Protein AF-0000000086699692 (afdb_homodimer)

Secondary structure (DSSP, 8-state):
--HHHHHHHHHHHHHTT--HHHHHHHHHHH-TTTSPPHHHHHHHHHHHHTT-GGGS--/--HHHHHHHHHHHHHTT--HHHHHHHHHHH-TTTSPPHHHHHHHHHHHHTT-GGGS--

Structure (mmCIF, N/CA/C/O backbone):
data_AF-0000000086699692-model_v1
#
loop_
_entity.id
_entity.type
_entity.pdbx_description
1 polymer 'Mos1 transposase HTH domain-containing protein'
#
loop_
_atom_site.group_PDB
_atom_site.id
_atom_site.type_symbol
_atom_site.label_atom_id
_atom_site.label_alt_id
_atom_site.label_comp_id
_atom_site.label_asym_id
_atom_site.label_entity_id
_atom_site.label_seq_id
_atom_site.pdbx_PDB_ins_code
_atom_site.Cartn_x
_atom_site.Cartn_y
_atom_site.Cartn_z
_atom_site.occupancy
_atom_site.B_iso_or_equiv
_atom_site.auth_seq_id
_atom_site.auth_comp_id
_atom_site.auth_asym_id
_atom_site.auth_atom_id
_atom_site.pdbx_PDB_model_num
ATOM 1 N N . MET A 1 1 ? -11.984 -4.574 4.875 1 84.81 1 MET A N 1
ATOM 2 C CA . MET A 1 1 ? -10.531 -4.586 4.953 1 84.81 1 MET A CA 1
ATOM 3 C C . MET A 1 1 ? -10.047 -3.887 6.223 1 84.81 1 MET A C 1
ATOM 5 O O . MET A 1 1 ? -10.641 -2.893 6.648 1 84.81 1 MET A O 1
ATOM 9 N N . ASP A 1 2 ? -8.867 -4.398 6.742 1 86.31 2 ASP A N 1
ATOM 10 C CA . ASP A 1 2 ? -8.406 -3.916 8.039 1 86.31 2 ASP A CA 1
ATOM 11 C C . ASP A 1 2 ? -7.41 -2.77 7.875 1 86.31 2 ASP A C 1
ATOM 13 O O . ASP A 1 2 ? -6.801 -2.619 6.812 1 86.31 2 ASP A O 1
ATOM 17 N N . THR A 1 3 ? -7.242 -2.008 8.953 1 89 3 THR A N 1
ATOM 18 C CA . THR A 1 3 ? -6.469 -0.772 9.016 1 89 3 THR A CA 1
ATOM 19 C C . THR A 1 3 ? -5.02 -1.017 8.602 1 89 3 THR A C 1
ATOM 21 O O . THR A 1 3 ? -4.43 -0.203 7.887 1 89 3 THR A O 1
ATOM 24 N N . PRO A 1 4 ? -4.488 -2.223 8.82 1 90.44 4 PRO A N 1
ATOM 25 C CA . PRO A 1 4 ? -3.08 -2.406 8.453 1 90.44 4 PRO A CA 1
ATOM 26 C C . PRO A 1 4 ? -2.865 -2.494 6.945 1 90.44 4 PRO A C 1
ATOM 28 O O . PRO A 1 4 ? -1.825 -2.066 6.441 1 90.44 4 PRO A O 1
ATOM 31 N N . TYR A 1 5 ? -3.875 -2.916 6.242 1 92.31 5 TYR A N 1
ATOM 32 C CA . TYR A 1 5 ? -3.777 -2.957 4.785 1 92.31 5 TYR A CA 1
ATOM 33 C C . TYR A 1 5 ? -3.691 -1.55 4.207 1 92.31 5 TYR A C 1
ATOM 35 O O . TYR A 1 5 ? -2.855 -1.279 3.342 1 92.31 5 TYR A O 1
ATOM 43 N N . PHE A 1 6 ? -4.41 -0.77 4.785 1 95.75 6 PHE A N 1
ATOM 44 C CA . PHE A 1 6 ? -4.461 0.598 4.277 1 95.75 6 PHE A CA 1
ATOM 45 C C . PHE A 1 6 ? -3.178 1.347 4.609 1 95.75 6 PHE A C 1
ATOM 47 O O . PHE A 1 6 ? -2.703 2.16 3.814 1 95.75 6 PHE A O 1
ATOM 54 N N . ARG A 1 7 ? -2.709 1.11 5.777 1 95.25 7 ARG A N 1
ATOM 55 C CA . ARG A 1 7 ? -1.485 1.799 6.172 1 95.25 7 ARG A CA 1
ATOM 56 C C . ARG A 1 7 ? -0.31 1.37 5.301 1 95.25 7 ARG A C 1
ATOM 58 O O . ARG A 1 7 ? 0.508 2.201 4.898 1 95.25 7 ARG A O 1
ATOM 65 N N . SER A 1 8 ? -0.212 0.068 4.996 1 94.44 8 SER A N 1
ATOM 66 C CA . SER A 1 8 ? 0.832 -0.427 4.105 1 94.44 8 SER A CA 1
ATOM 67 C C . SER A 1 8 ? 0.691 0.166 2.707 1 94.44 8 SER A C 1
ATOM 69 O O . SER A 1 8 ? 1.683 0.569 2.096 1 94.44 8 SER A O 1
ATOM 71 N N . TYR A 1 9 ? -0.52 0.227 2.285 1 96.56 9 TYR A N 1
ATOM 72 C CA . TYR A 1 9 ? -0.812 0.823 0.987 1 96.56 9 TYR A CA 1
ATOM 73 C C . TYR A 1 9 ? -0.386 2.285 0.95 1 96.56 9 TYR A C 1
ATOM 75 O O . TYR A 1 9 ? 0.268 2.725 0 1 96.56 9 TYR A O 1
ATOM 83 N N . PHE A 1 10 ? -0.689 2.963 2.029 1 97.62 10 PHE A N 1
ATOM 84 C CA . PHE A 1 10 ? -0.321 4.367 2.152 1 97.62 10 PHE A CA 1
ATOM 85 C C . PHE A 1 10 ? 1.191 4.539 2.074 1 97.62 10 PHE A C 1
ATOM 87 O O . PHE A 1 10 ? 1.687 5.398 1.339 1 97.62 10 PHE A O 1
ATOM 94 N N . LEU A 1 11 ? 1.902 3.744 2.689 1 96.12 11 LEU A N 1
ATOM 95 C CA . LEU A 1 11 ? 3.355 3.861 2.746 1 96.12 11 LEU A CA 1
ATOM 96 C C . LEU A 1 11 ? 3.969 3.701 1.359 1 96.12 11 LEU A C 1
ATOM 98 O O . LEU A 1 11 ? 4.828 4.492 0.961 1 96.12 11 LEU A O 1
ATOM 102 N N . ILE A 1 12 ? 3.484 2.75 0.665 1 97.12 12 ILE A N 1
ATOM 103 C CA . ILE A 1 12 ? 4.016 2.5 -0.671 1 97.12 12 ILE A CA 1
ATOM 104 C C . ILE A 1 12 ? 3.605 3.635 -1.608 1 97.12 12 ILE A C 1
ATOM 106 O O . ILE A 1 12 ? 4.41 4.098 -2.42 1 97.12 12 ILE A O 1
ATOM 110 N N . GLN A 1 13 ? 2.389 4.156 -1.45 1 98.38 13 GLN A N 1
ATOM 111 C CA . GLN A 1 13 ? 1.926 5.25 -2.301 1 98.38 13 GLN A CA 1
ATOM 112 C C . GLN A 1 13 ? 2.762 6.508 -2.086 1 98.38 13 GLN A C 1
ATOM 114 O O . GLN A 1 13 ? 3.078 7.219 -3.041 1 98.38 13 GLN A O 1
ATOM 119 N N . ILE A 1 14 ? 3.121 6.789 -0.879 1 97.88 14 ILE A N 1
ATOM 120 C CA . ILE A 1 14 ? 3.949 7.953 -0.583 1 97.88 14 ILE A CA 1
ATOM 121 C C . ILE A 1 14 ? 5.324 7.785 -1.229 1 97.88 14 ILE A C 1
ATOM 123 O O . ILE A 1 14 ? 5.887 8.742 -1.763 1 97.88 14 ILE A O 1
ATOM 127 N N . LYS A 1 15 ? 5.816 6.582 -1.245 1 96.44 15 LYS A N 1
ATOM 128 C CA . LYS A 1 15 ? 7.113 6.324 -1.869 1 96.44 15 LYS A CA 1
ATOM 129 C C . LYS A 1 15 ? 7.016 6.398 -3.391 1 96.44 15 LYS A C 1
ATOM 131 O O . LYS A 1 15 ? 7.996 6.723 -4.062 1 96.44 15 LYS A O 1
ATOM 136 N N . LEU A 1 16 ? 5.805 6.113 -3.879 1 97.81 16 LEU A N 1
ATOM 137 C CA . LEU A 1 16 ? 5.523 6.25 -5.305 1 97.81 16 LEU A CA 1
ATOM 138 C C . LEU A 1 16 ? 5.199 7.699 -5.656 1 97.81 16 LEU A C 1
ATOM 140 O O . LEU A 1 16 ? 4.793 7.988 -6.785 1 97.81 16 LEU A O 1
ATOM 144 N N . ALA A 1 17 ? 5.246 8.633 -4.684 1 98.06 17 ALA A N 1
ATOM 145 C CA . ALA A 1 17 ? 5.164 10.078 -4.852 1 98.06 17 ALA A CA 1
ATOM 146 C C . ALA A 1 17 ? 3.723 10.531 -5.062 1 98.06 17 ALA A C 1
ATOM 148 O O . ALA A 1 17 ? 3.467 11.516 -5.758 1 98.06 17 ALA A O 1
ATOM 149 N N . LYS A 1 18 ? 2.82 9.758 -4.574 1 98.5 18 LYS A N 1
ATOM 150 C CA . LYS A 1 18 ? 1.427 10.188 -4.598 1 98.5 18 LYS A CA 1
ATOM 151 C C . LYS A 1 18 ? 1.129 11.141 -3.443 1 98.5 18 LYS A C 1
ATOM 153 O O . LYS A 1 18 ? 1.722 11.031 -2.369 1 98.5 18 LYS A O 1
ATOM 158 N N . THR A 1 19 ? 0.132 12.016 -3.779 1 98.75 19 THR A N 1
ATOM 159 C CA . THR A 1 19 ? -0.241 12.969 -2.74 1 98.75 19 THR A CA 1
ATOM 160 C C . THR A 1 19 ? -1.273 12.359 -1.795 1 98.75 19 THR A C 1
ATOM 162 O O . THR A 1 19 ? -1.979 11.422 -2.16 1 98.75 19 THR A O 1
ATOM 165 N N . VAL A 1 20 ? -1.415 12.961 -0.65 1 98.56 20 VAL A N 1
ATOM 166 C CA . VAL A 1 20 ? -2.387 12.547 0.357 1 98.56 20 VAL A CA 1
ATOM 167 C C . VAL A 1 20 ? -3.795 12.602 -0.228 1 98.56 20 VAL A C 1
ATOM 169 O O . VAL A 1 20 ? -4.605 11.695 -0.003 1 98.56 20 VAL A O 1
ATOM 172 N N . ASN A 1 21 ? -4.082 13.594 -1.012 1 98.81 21 ASN A N 1
ATOM 173 C CA . ASN A 1 21 ? -5.41 13.766 -1.583 1 98.81 21 ASN A CA 1
ATOM 174 C C . ASN A 1 21 ? -5.734 12.672 -2.6 1 98.81 21 ASN A C 1
ATOM 176 O O . ASN A 1 21 ? -6.863 12.188 -2.658 1 98.81 21 ASN A O 1
ATOM 180 N N . LYS A 1 22 ? -4.758 12.305 -3.344 1 98.62 22 LYS A N 1
ATOM 181 C CA . LYS A 1 22 ? -4.957 11.25 -4.332 1 98.62 22 LYS A CA 1
ATOM 182 C C . LYS A 1 22 ? -5.156 9.891 -3.658 1 98.62 22 LYS A C 1
ATOM 184 O O . LYS A 1 22 ? -6.004 9.102 -4.074 1 98.62 22 LYS A O 1
ATOM 189 N N . ILE A 1 23 ? -4.34 9.734 -2.605 1 98.75 23 ILE A N 1
ATOM 190 C CA . ILE A 1 23 ? -4.438 8.477 -1.866 1 98.75 23 ILE A CA 1
ATOM 191 C C . ILE A 1 23 ? -5.816 8.375 -1.213 1 98.75 23 ILE A C 1
ATOM 193 O O . ILE A 1 23 ? -6.492 7.348 -1.339 1 98.75 23 ILE A O 1
ATOM 197 N N . HIS A 1 24 ? -6.234 9.484 -0.625 1 98.75 24 HIS A N 1
ATOM 198 C CA . HIS A 1 24 ? -7.543 9.516 0.012 1 98.75 24 HIS A CA 1
ATOM 199 C C . HIS A 1 24 ? -8.656 9.305 -1.01 1 98.75 24 HIS A C 1
ATOM 201 O O . HIS A 1 24 ? -9.586 8.531 -0.774 1 98.75 24 HIS A O 1
ATOM 207 N N . GLY A 1 25 ? -8.641 9.953 -2.049 1 98.75 25 GLY A N 1
ATOM 208 C CA . GLY A 1 25 ? -9.664 9.844 -3.074 1 98.75 25 GLY A CA 1
ATOM 209 C C . GLY A 1 25 ? -9.836 8.438 -3.605 1 98.75 25 GLY A C 1
ATOM 210 O O . GLY A 1 25 ? -10.961 7.957 -3.771 1 98.75 25 GLY A O 1
ATOM 211 N N . ALA A 1 26 ? -8.71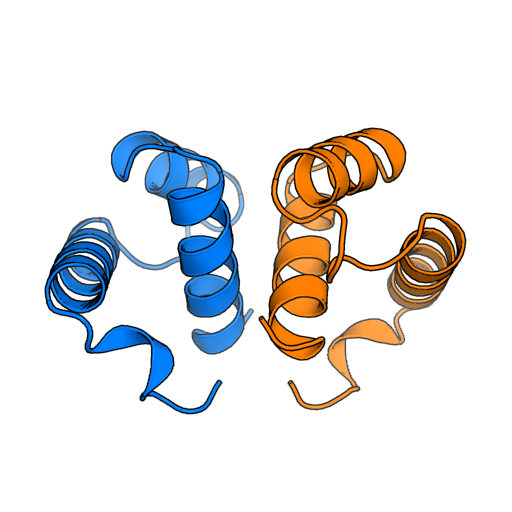9 7.793 -3.846 1 98.62 26 ALA A N 1
ATOM 212 C CA . ALA A 1 26 ? -8.75 6.43 -4.367 1 98.62 26 ALA A CA 1
ATOM 213 C C . ALA A 1 26 ? -9.375 5.473 -3.357 1 98.62 26 ALA A C 1
ATOM 215 O O . ALA A 1 26 ? -10.25 4.672 -3.711 1 98.62 26 ALA A O 1
ATOM 216 N N . LEU A 1 27 ? -8.961 5.594 -2.119 1 98.5 27 LEU A N 1
ATOM 217 C CA . LEU A 1 27 ? -9.461 4.695 -1.082 1 98.5 27 LEU A CA 1
ATOM 218 C C . LEU A 1 27 ? -10.93 4.977 -0.789 1 98.5 27 LEU A C 1
ATOM 220 O O . LEU A 1 27 ? -11.727 4.043 -0.664 1 98.5 27 LEU A O 1
ATOM 224 N N . ASN A 1 28 ? -11.273 6.254 -0.716 1 98.38 28 ASN A N 1
ATOM 225 C CA . ASN A 1 28 ? -12.641 6.625 -0.364 1 98.38 28 ASN A CA 1
ATOM 226 C C . ASN A 1 28 ? -13.625 6.246 -1.465 1 98.38 28 ASN A C 1
ATOM 228 O O . ASN A 1 28 ? -14.773 5.883 -1.183 1 98.38 28 ASN A O 1
ATOM 232 N N . SER A 1 29 ? -13.172 6.312 -2.641 1 98.31 29 SER A N 1
ATOM 233 C CA . SER A 1 29 ? -14.039 5.961 -3.762 1 98.31 29 SER A CA 1
ATOM 234 C C . SER A 1 29 ? -14.312 4.461 -3.793 1 98.31 29 SER A C 1
ATOM 236 O O . SER A 1 29 ? -15.422 4.035 -4.117 1 98.31 29 SER A O 1
ATOM 238 N N . THR A 1 30 ? -13.352 3.73 -3.488 1 97.81 30 THR A N 1
ATOM 239 C CA . THR A 1 30 ? -13.445 2.279 -3.609 1 97.81 30 THR A CA 1
ATOM 240 C C . THR A 1 30 ? -13.945 1.659 -2.307 1 97.81 30 THR A C 1
ATOM 242 O O . THR A 1 30 ? -14.656 0.653 -2.326 1 97.81 30 THR A O 1
ATOM 245 N N . PHE A 1 31 ? -13.531 2.258 -1.157 1 97.5 31 PHE A N 1
ATOM 246 C CA . PHE A 1 31 ? -13.891 1.752 0.162 1 97.5 31 PHE A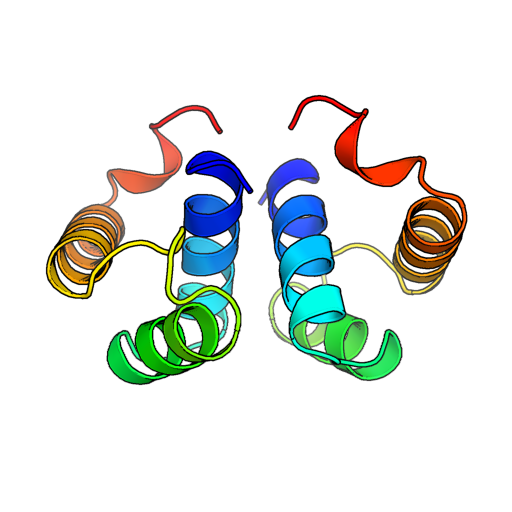 CA 1
ATOM 247 C C . PHE A 1 31 ? -14.555 2.842 1 1 97.5 31 PHE A C 1
ATOM 249 O O . PHE A 1 31 ? -14.086 3.154 2.098 1 97.5 31 PHE A O 1
ATOM 256 N N . PRO A 1 32 ? -15.703 3.408 0.684 1 97 32 PRO A N 1
ATOM 257 C CA . PRO A 1 32 ? -16.281 4.574 1.351 1 97 32 PRO A CA 1
ATOM 258 C C . PRO A 1 32 ? -16.656 4.301 2.807 1 97 32 PRO A C 1
ATOM 260 O O . PRO A 1 32 ? -16.641 5.215 3.635 1 97 32 PRO A O 1
ATOM 263 N N . ASN A 1 33 ? -16.844 3.014 3.209 1 96.69 33 ASN A N 1
ATOM 264 C CA . ASN A 1 33 ? -17.312 2.719 4.555 1 96.69 33 ASN A CA 1
ATOM 265 C C . ASN A 1 33 ? -16.203 2.168 5.438 1 96.69 33 ASN A C 1
ATOM 267 O O . ASN A 1 33 ? -16.391 2.002 6.645 1 96.69 33 ASN A O 1
ATOM 271 N N . SER A 1 34 ? -15.016 1.963 4.844 1 96.44 34 SER A N 1
ATOM 272 C CA . SER A 1 34 ? -14.008 1.272 5.641 1 96.44 34 SER A CA 1
ATOM 273 C C . SER A 1 34 ? -12.648 1.959 5.535 1 96.44 34 SER A C 1
ATOM 275 O O . SER A 1 34 ? -11.758 1.718 6.355 1 96.44 34 SER A O 1
ATOM 277 N N . SER A 1 35 ? -12.539 2.814 4.621 1 97.81 35 SER A N 1
ATOM 278 C CA . SER A 1 35 ? -11.242 3.453 4.426 1 97.81 35 SER A CA 1
ATOM 279 C C . SER A 1 35 ? -10.992 4.535 5.469 1 97.81 35 SER A C 1
ATOM 281 O O . SER A 1 35 ? -11.938 5.086 6.035 1 97.81 35 SER A O 1
ATOM 283 N N . PRO A 1 36 ? -9.711 4.809 5.707 1 97.69 36 PRO A N 1
ATOM 284 C CA . PRO A 1 36 ? -9.383 5.906 6.625 1 97.69 36 PRO A CA 1
ATOM 285 C C . PRO A 1 36 ? -9.836 7.266 6.102 1 97.69 36 PRO A C 1
ATOM 287 O O . PRO A 1 36 ? -9.797 7.512 4.891 1 97.69 36 PRO A O 1
ATOM 290 N N . GLY A 1 37 ? -10.234 8.094 6.988 1 98.31 37 GLY A N 1
ATOM 291 C CA . GLY A 1 37 ? -10.57 9.469 6.629 1 98.31 37 GLY A CA 1
ATOM 292 C C . GLY A 1 37 ? -9.359 10.305 6.266 1 98.31 37 GLY A C 1
ATOM 293 O O . GLY A 1 37 ? -8.219 9.867 6.461 1 98.31 37 GLY A O 1
ATOM 294 N N . LEU A 1 38 ? -9.57 11.422 5.789 1 98.5 38 LEU A N 1
ATOM 295 C CA . LEU A 1 38 ? -8.508 12.328 5.363 1 98.5 38 LEU A CA 1
ATOM 296 C C . LEU A 1 38 ? -7.617 12.711 6.539 1 98.5 38 LEU A C 1
ATOM 298 O O . LEU A 1 38 ? -6.395 12.781 6.398 1 98.5 38 LEU A O 1
ATOM 302 N N . SER A 1 39 ? -8.18 12.969 7.656 1 98.38 39 SER A N 1
ATOM 303 C CA . SER A 1 39 ? -7.406 13.352 8.836 1 98.38 39 SER A CA 1
ATOM 304 C C . SER A 1 39 ? -6.434 12.25 9.242 1 98.38 39 SER A C 1
ATOM 306 O O . SER A 1 39 ? -5.305 12.523 9.648 1 98.38 39 SER A O 1
ATOM 308 N N . THR A 1 40 ? -6.855 11.016 9.172 1 97.19 40 THR A N 1
ATOM 309 C CA . THR A 1 40 ? -6.02 9.875 9.508 1 97.19 40 THR A CA 1
ATOM 310 C C . THR A 1 40 ? -4.844 9.758 8.547 1 97.19 40 THR A C 1
ATOM 312 O O . THR A 1 40 ? -3.703 9.562 8.969 1 97.19 40 THR A O 1
ATOM 315 N N . ILE A 1 41 ? -5.09 9.977 7.309 1 98 41 ILE A N 1
ATOM 316 C CA . ILE A 1 41 ? -4.043 9.844 6.301 1 98 41 ILE A CA 1
ATOM 317 C C . ILE A 1 41 ? -3.037 10.984 6.449 1 98 41 ILE A C 1
ATOM 319 O O . ILE A 1 41 ? -1.83 10.781 6.297 1 98 41 ILE A O 1
ATOM 323 N N . LYS A 1 42 ? -3.512 12.133 6.777 1 98.38 42 LYS A N 1
ATOM 324 C CA . LYS A 1 42 ? -2.617 13.258 7.039 1 98.38 42 LYS A CA 1
ATOM 325 C C . LYS A 1 42 ? -1.719 12.977 8.242 1 98.38 42 LYS A C 1
ATOM 327 O O . LYS A 1 42 ? -0.54 13.336 8.242 1 98.38 42 LYS A O 1
ATOM 332 N N . ARG A 1 43 ? -2.318 12.359 9.219 1 96.94 43 ARG A N 1
ATOM 333 C CA . ARG A 1 43 ? -1.521 11.992 10.383 1 96.94 43 ARG A CA 1
ATOM 334 C C . ARG A 1 43 ? -0.439 10.984 10.016 1 96.94 43 ARG A C 1
ATOM 336 O O . ARG A 1 43 ? 0.704 11.102 10.461 1 96.94 43 ARG A O 1
ATOM 343 N N . TRP A 1 44 ? -0.785 9.992 9.25 1 96.69 44 TRP A N 1
ATOM 344 C CA . TRP A 1 44 ? 0.197 9.016 8.805 1 96.69 44 TRP A CA 1
ATOM 345 C C . TRP A 1 44 ? 1.318 9.688 8.016 1 96.69 44 TRP A C 1
ATOM 347 O O . TRP A 1 44 ? 2.484 9.305 8.133 1 96.69 44 TRP A O 1
ATOM 357 N N . LYS A 1 45 ? 0.974 10.641 7.211 1 97.5 45 LYS A N 1
ATOM 358 C CA . LYS A 1 45 ? 1.979 11.391 6.457 1 97.5 45 LYS A CA 1
ATOM 359 C C . LYS A 1 45 ? 2.922 12.141 7.395 1 97.5 45 LYS A C 1
ATOM 361 O O . LYS A 1 45 ? 4.133 12.164 7.168 1 97.5 45 LYS A O 1
ATOM 366 N N . MET A 1 46 ? 2.365 12.727 8.344 1 96.75 46 MET A N 1
ATOM 367 C CA . MET A 1 46 ? 3.188 13.398 9.344 1 96.75 46 MET A CA 1
ATOM 368 C C . MET A 1 46 ? 4.133 12.414 10.031 1 96.75 46 MET A C 1
ATOM 370 O O . MET A 1 46 ? 5.312 12.711 10.219 1 96.75 46 MET A O 1
ATOM 374 N N . ASP A 1 47 ? 3.635 11.25 10.367 1 94.69 47 ASP A N 1
ATOM 375 C CA . ASP A 1 47 ? 4.457 10.203 10.977 1 94.69 47 ASP A CA 1
ATOM 376 C C . ASP A 1 47 ? 5.598 9.797 10.039 1 94.69 47 ASP A C 1
ATOM 378 O O . ASP A 1 47 ? 6.734 9.625 10.484 1 94.69 47 ASP A O 1
ATOM 382 N N . PHE A 1 48 ? 5.309 9.586 8.883 1 94.19 48 PHE A N 1
ATOM 383 C CA . PHE A 1 48 ? 6.301 9.227 7.871 1 94.19 48 PHE A CA 1
ATOM 384 C C . PHE A 1 48 ? 7.398 10.281 7.797 1 94.19 48 PHE A C 1
ATOM 386 O O . PHE A 1 48 ? 8.586 9.945 7.805 1 94.19 48 PHE A O 1
ATOM 393 N N . ASP A 1 49 ? 6.957 11.5 7.707 1 95.12 49 ASP A N 1
ATOM 394 C CA . ASP A 1 49 ? 7.91 12.602 7.551 1 95.12 49 ASP A CA 1
ATOM 395 C C . ASP A 1 49 ? 8.812 12.719 8.773 1 95.12 49 ASP A C 1
ATOM 397 O O . ASP A 1 49 ? 9.961 13.156 8.664 1 95.12 49 ASP A O 1
ATOM 401 N N . ASN A 1 50 ? 8.281 12.219 9.812 1 94.5 50 ASN A N 1
ATOM 402 C CA . ASN A 1 50 ? 9.031 12.32 11.055 1 94.5 50 ASN A CA 1
ATOM 403 C C . ASN A 1 50 ? 9.789 11.031 11.359 1 94.5 50 ASN A C 1
ATOM 405 O O . ASN A 1 50 ? 10.406 10.891 12.414 1 94.5 50 ASN A O 1
ATOM 409 N 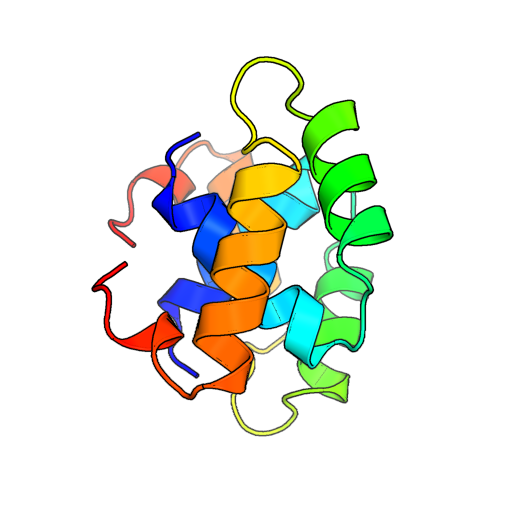N . GLY A 1 51 ? 9.664 10.078 10.5 1 88.56 51 GLY A N 1
ATOM 410 C CA . GLY A 1 51 ? 10.398 8.828 10.641 1 88.56 51 GLY A CA 1
ATOM 411 C C . GLY A 1 51 ? 9.742 7.863 11.609 1 88.56 51 GLY A C 1
ATOM 412 O O . GLY A 1 51 ? 10.414 6.992 12.172 1 88.56 51 GLY A O 1
ATOM 413 N N . ARG A 1 52 ? 8.336 7.887 11.883 1 82.62 52 ARG A N 1
ATOM 414 C CA . ARG A 1 52 ? 7.648 7.098 12.891 1 82.62 52 ARG A CA 1
ATOM 415 C C . ARG A 1 52 ? 6.828 5.98 12.25 1 82.62 52 ARG A C 1
ATOM 417 O O . ARG A 1 52 ? 6.398 5.051 12.938 1 82.62 52 ARG A O 1
ATOM 424 N N . LEU A 1 53 ? 6.457 5.926 11.125 1 66.81 53 LEU A N 1
ATOM 425 C CA . LEU A 1 53 ? 5.504 5.012 10.508 1 66.81 53 LEU A CA 1
ATOM 426 C C . LEU A 1 53 ? 5.965 3.564 10.664 1 66.81 53 LEU A C 1
ATOM 428 O O . LEU A 1 53 ? 5.148 2.674 10.906 1 66.81 53 LEU A O 1
ATOM 432 N N . LEU A 1 54 ? 6.984 3.311 10.117 1 56.97 54 LEU A N 1
ATOM 433 C CA . LEU A 1 54 ? 7.469 1.938 10.016 1 56.97 54 LEU A CA 1
ATOM 434 C C . LEU A 1 54 ? 7.562 1.287 11.391 1 56.97 54 LEU A C 1
ATOM 436 O O . LEU A 1 54 ? 7.777 0.078 11.5 1 56.97 54 LEU A O 1
ATOM 440 N N . ARG A 1 55 ? 7.348 2.018 12.352 1 54.91 55 ARG A N 1
ATOM 441 C CA . ARG A 1 55 ? 7.457 1.376 13.656 1 54.91 55 ARG A CA 1
ATOM 442 C C . ARG A 1 55 ? 6.199 0.581 13.984 1 54.91 55 ARG A C 1
ATOM 444 O O . ARG A 1 55 ? 6.203 -0.256 14.891 1 54.91 55 ARG A O 1
ATOM 451 N N . ARG A 1 56 ? 5.145 1.042 13.508 1 52.91 56 ARG A N 1
ATOM 452 C CA . ARG A 1 56 ? 3.916 0.365 13.906 1 52.91 56 ARG A CA 1
ATOM 453 C C . ARG A 1 56 ? 3.715 -0.918 13.109 1 52.91 56 ARG A C 1
ATOM 455 O O . ARG A 1 56 ? 3.986 -0.957 11.906 1 52.91 56 ARG A O 1
ATOM 462 N N . ARG A 1 57 ? 4.043 -2.051 13.781 1 51.03 57 ARG A N 1
ATOM 463 C CA . ARG A 1 57 ? 3.943 -3.412 13.266 1 51.03 57 ARG A CA 1
ATOM 464 C C . ARG A 1 57 ? 2.674 -3.596 12.445 1 51.03 57 ARG A C 1
ATOM 466 O O . ARG A 1 57 ? 1.576 -3.279 12.906 1 51.03 57 ARG A O 1
ATOM 473 N N . LEU A 1 58 ? 2.744 -3.727 11.172 1 40.09 58 LEU A N 1
ATOM 474 C CA . LEU A 1 58 ? 1.645 -4.145 10.312 1 40.09 58 LEU A CA 1
ATOM 475 C C . LEU A 1 58 ? 0.847 -5.273 10.953 1 40.09 58 LEU A C 1
ATOM 477 O O . LEU A 1 58 ? 1.396 -6.07 11.719 1 40.09 58 LEU A O 1
ATOM 481 N N . MET B 1 1 ? 12.102 -2.428 2.076 1 85.06 1 MET B N 1
ATOM 482 C CA . MET B 1 1 ? 10.719 -2.711 2.467 1 85.06 1 MET B CA 1
ATOM 483 C C . MET B 1 1 ? 10.445 -4.211 2.447 1 85.06 1 MET B C 1
ATOM 485 O O . MET B 1 1 ? 10.961 -4.93 1.585 1 85.06 1 MET B O 1
ATOM 489 N N . ASP B 1 2 ? 9.516 -4.613 3.389 1 86.44 2 ASP B N 1
ATOM 490 C CA . ASP B 1 2 ? 9.305 -6.047 3.562 1 86.44 2 ASP B CA 1
ATOM 491 C C . ASP B 1 2 ? 8.133 -6.53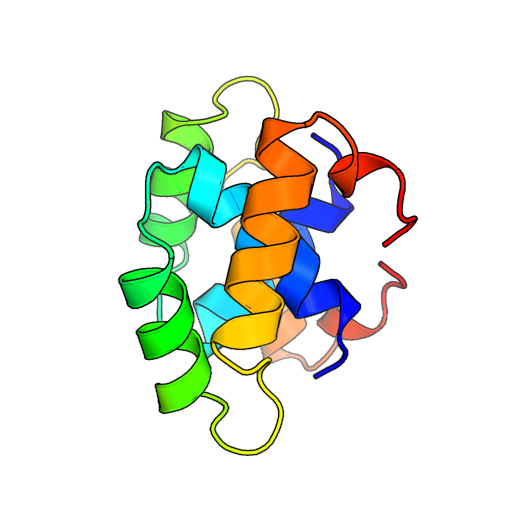5 2.713 1 86.44 2 ASP B C 1
ATOM 493 O O . ASP B 1 2 ? 7.266 -5.742 2.326 1 86.44 2 ASP B O 1
ATOM 497 N N . THR B 1 3 ? 8.094 -7.844 2.469 1 89.06 3 THR B N 1
ATOM 498 C CA . THR B 1 3 ? 7.184 -8.539 1.57 1 89.06 3 THR B CA 1
ATOM 499 C C . THR B 1 3 ? 5.734 -8.289 1.975 1 89.06 3 THR B C 1
ATOM 501 O O . THR B 1 3 ? 4.871 -8.086 1.117 1 89.06 3 THR B O 1
ATOM 504 N N . PRO B 1 4 ? 5.457 -8.047 3.258 1 90.31 4 PRO B N 1
ATOM 505 C CA .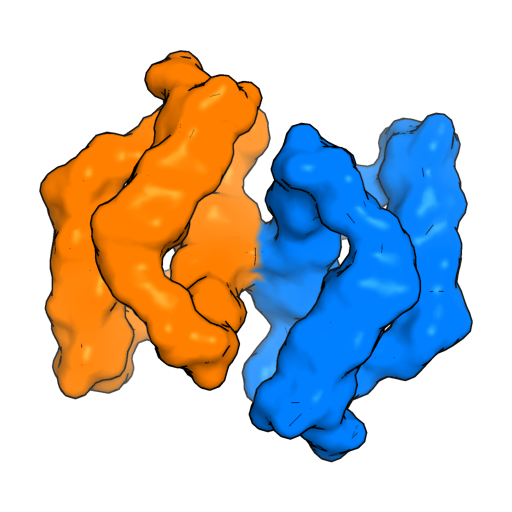 PRO B 1 4 ? 4.047 -7.867 3.615 1 90.31 4 PRO B CA 1
ATOM 506 C C . PRO B 1 4 ? 3.496 -6.516 3.176 1 90.31 4 PRO B C 1
ATOM 508 O O . PRO B 1 4 ? 2.314 -6.402 2.844 1 90.31 4 PRO B O 1
ATOM 511 N N . TYR B 1 5 ? 4.352 -5.559 3.055 1 92.38 5 TYR B N 1
ATOM 512 C CA . TYR B 1 5 ? 3.922 -4.254 2.564 1 92.38 5 TYR B CA 1
ATOM 513 C C . TYR B 1 5 ? 3.484 -4.336 1.107 1 92.38 5 TYR B C 1
ATOM 515 O O . TYR B 1 5 ? 2.438 -3.799 0.736 1 92.38 5 TYR B O 1
ATOM 523 N N . PHE B 1 6 ? 4.199 -5.09 0.42 1 95.81 6 PHE B N 1
ATOM 524 C CA . PHE B 1 6 ? 3.918 -5.203 -1.006 1 95.81 6 PHE B CA 1
ATOM 525 C C . PHE B 1 6 ? 2.648 -6.012 -1.246 1 95.81 6 PHE B C 1
ATOM 527 O O . PHE B 1 6 ? 1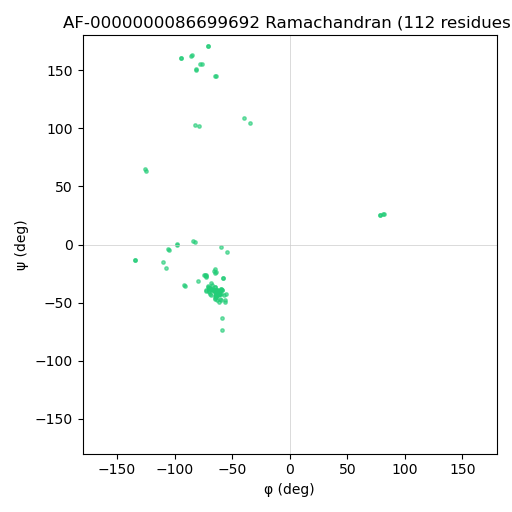.881 -5.715 -2.164 1 95.81 6 PHE B O 1
ATOM 534 N N . ARG B 1 7 ? 2.498 -7.008 -0.471 1 95.25 7 ARG B N 1
ATOM 535 C CA . ARG B 1 7 ? 1.31 -7.836 -0.648 1 95.25 7 ARG B CA 1
ATOM 536 C C . ARG B 1 7 ? 0.043 -7.059 -0.314 1 95.25 7 ARG B C 1
ATOM 538 O O . ARG B 1 7 ? -0.966 -7.172 -1.012 1 95.25 7 ARG B O 1
ATOM 545 N N . SER B 1 8 ? 0.087 -6.23 0.758 1 94.44 8 SER B N 1
ATOM 546 C CA . SER B 1 8 ? -1.049 -5.383 1.111 1 94.44 8 SER B CA 1
ATOM 547 C C . SER B 1 8 ? -1.335 -4.355 0.02 1 94.44 8 SER B C 1
ATOM 549 O O . SER B 1 8 ? -2.492 -4.129 -0.335 1 94.44 8 SER B O 1
ATOM 551 N N . TYR B 1 9 ? -0.286 -3.865 -0.466 1 96.56 9 TYR B N 1
ATOM 552 C CA . TYR B 1 9 ? -0.402 -2.906 -1.56 1 96.56 9 TYR B CA 1
ATOM 553 C C . TYR B 1 9 ? -1.046 -3.549 -2.781 1 96.56 9 TYR B C 1
ATOM 555 O O . TYR B 1 9 ? -1.967 -2.984 -3.377 1 96.56 9 TYR B O 1
ATOM 563 N N . PHE B 1 10 ? -0.648 -4.754 -3.084 1 97.25 10 PHE B N 1
ATOM 564 C CA . PHE B 1 10 ? -1.192 -5.504 -4.211 1 97.25 10 PHE B CA 1
ATOM 565 C C . PHE B 1 10 ? -2.689 -5.734 -4.035 1 97.25 10 PHE B C 1
ATOM 567 O O . PHE B 1 10 ? -3.469 -5.516 -4.965 1 97.25 10 PHE B O 1
ATOM 574 N N . LEU B 1 11 ? -3.078 -6.062 -2.879 1 96 11 LEU B N 1
ATOM 575 C CA . LEU B 1 11 ? -4.477 -6.387 -2.617 1 96 11 LEU B CA 1
ATOM 576 C C . LEU B 1 11 ? -5.367 -5.172 -2.854 1 96 11 LEU B C 1
ATOM 578 O O . LEU B 1 11 ? -6.402 -5.273 -3.514 1 96 11 LEU B O 1
ATOM 582 N N . ILE B 1 12 ? -4.898 -4.074 -2.389 1 97 12 ILE B N 1
ATOM 583 C CA . ILE B 1 12 ? -5.691 -2.857 -2.541 1 97 12 ILE B CA 1
ATOM 584 C C . ILE B 1 12 ? -5.695 -2.424 -4.004 1 97 12 ILE B C 1
ATOM 586 O O . ILE B 1 12 ? -6.73 -2.018 -4.535 1 97 12 ILE B O 1
ATOM 590 N N . GLN B 1 13 ? -4.59 -2.619 -4.688 1 98.38 13 GLN B N 1
ATOM 591 C CA . GLN B 1 13 ? -4.516 -2.234 -6.094 1 98.38 13 GLN B CA 1
ATOM 592 C C . GLN B 1 13 ? -5.461 -3.078 -6.945 1 98.38 13 GLN B C 1
ATOM 594 O O . GLN B 1 13 ? -6.098 -2.568 -7.867 1 98.38 13 GLN B O 1
ATOM 599 N N . ILE B 1 14 ? -5.57 -4.324 -6.664 1 97.81 14 ILE B N 1
ATOM 600 C CA . ILE B 1 14 ? -6.477 -5.203 -7.395 1 97.81 14 ILE B CA 1
ATOM 601 C C . ILE B 1 14 ? -7.922 -4.766 -7.16 1 97.81 14 ILE B C 1
ATOM 603 O O . ILE B 1 14 ? -8.734 -4.773 -8.086 1 97.81 14 ILE B O 1
ATOM 607 N N . LYS B 1 15 ? -8.211 -4.328 -5.973 1 96.31 15 LYS B N 1
ATOM 608 C CA . LYS B 1 15 ? -9.555 -3.861 -5.664 1 96.31 15 LYS B CA 1
ATOM 609 C C . LYS B 1 15 ? -9.836 -2.514 -6.328 1 96.31 15 LYS B C 1
ATOM 611 O O . LYS B 1 15 ? -10.984 -2.186 -6.617 1 96.31 15 LYS B O 1
ATOM 616 N N . LEU B 1 16 ? -8.734 -1.797 -6.562 1 97.81 16 LEU B N 1
ATOM 617 C CA . LEU B 1 16 ? -8.828 -0.537 -7.293 1 97.81 16 LEU B CA 1
ATOM 618 C C . LEU B 1 16 ? -8.82 -0.779 -8.797 1 97.81 16 LEU B C 1
ATOM 620 O O . LEU B 1 16 ? -8.742 0.169 -9.586 1 97.81 16 LEU B O 1
ATOM 624 N N . ALA B 1 17 ? -8.797 -2.018 -9.266 1 98.06 17 ALA B N 1
ATOM 625 C CA . ALA B 1 17 ? -8.984 -2.465 -10.641 1 98.06 17 ALA B CA 1
ATOM 626 C C . ALA B 1 17 ? -7.715 -2.24 -11.461 1 98.06 17 ALA B C 1
ATOM 628 O O . ALA B 1 17 ? -7.789 -1.994 -12.672 1 98.06 17 ALA B O 1
ATOM 629 N N . LYS B 1 18 ? -6.633 -2.213 -10.781 1 98.5 18 LYS B N 1
ATOM 630 C CA . LYS B 1 18 ? -5.367 -2.152 -11.508 1 98.5 18 LYS B CA 1
ATOM 631 C C . LYS B 1 18 ? -4.949 -3.535 -12 1 98.5 18 LYS B C 1
ATOM 633 O O . LYS B 1 18 ? -5.242 -4.543 -11.359 1 98.5 18 LYS B O 1
ATOM 638 N N . THR B 1 19 ? -4.203 -3.471 -13.164 1 98.75 19 THR B N 1
ATOM 639 C CA . THR B 1 19 ? -3.74 -4.742 -13.711 1 98.75 19 THR B CA 1
ATOM 640 C C . THR B 1 19 ? -2.434 -5.172 -13.047 1 98.75 19 THR B C 1
ATOM 642 O O . THR B 1 19 ? -1.703 -4.344 -12.508 1 98.75 19 THR B O 1
ATOM 645 N N . VAL B 1 20 ? -2.109 -6.406 -13.188 1 98.5 20 VAL B N 1
ATOM 646 C CA . VAL B 1 20 ? -0.877 -6.988 -12.664 1 98.5 20 VAL B CA 1
ATOM 647 C C . VAL B 1 20 ? 0.329 -6.27 -13.266 1 98.5 20 VAL B C 1
ATOM 649 O O . VAL B 1 20 ? 1.298 -5.973 -12.57 1 98.5 20 VAL B O 1
ATOM 652 N N . ASN B 1 21 ? 0.225 -5.93 -14.531 1 98.81 21 ASN B N 1
ATOM 653 C CA . ASN B 1 21 ? 1.342 -5.289 -15.211 1 98.81 21 ASN B CA 1
ATOM 654 C C . ASN B 1 21 ? 1.579 -3.873 -14.695 1 98.81 21 ASN B C 1
ATOM 656 O O . ASN B 1 21 ? 2.725 -3.445 -14.547 1 98.81 21 ASN B O 1
ATOM 660 N N . LYS B 1 22 ? 0.554 -3.211 -14.406 1 98.62 22 LYS B N 1
ATOM 661 C CA . LYS B 1 22 ? 0.678 -1.854 -13.883 1 98.62 22 LYS B CA 1
ATOM 662 C C . LYS B 1 22 ? 1.239 -1.865 -12.461 1 98.62 22 LYS B C 1
ATOM 664 O O . LYS B 1 22 ? 2.082 -1.035 -12.117 1 98.62 22 LYS B O 1
ATOM 669 N N . ILE B 1 23 ? 0.723 -2.84 -11.742 1 98.75 23 ILE B N 1
ATOM 670 C CA . ILE B 1 23 ? 1.19 -2.969 -10.367 1 98.75 23 ILE B CA 1
ATOM 671 C C . ILE B 1 23 ? 2.68 -3.301 -10.352 1 98.75 23 ILE B C 1
ATOM 673 O O . ILE B 1 23 ? 3.463 -2.658 -9.648 1 98.75 23 ILE B O 1
ATOM 677 N N . HIS B 1 24 ? 3.055 -4.234 -11.195 1 98.75 24 HIS B N 1
ATOM 678 C CA . HIS B 1 24 ? 4.461 -4.613 -11.297 1 98.75 24 HIS B CA 1
ATOM 679 C C . HIS B 1 24 ? 5.32 -3.439 -11.75 1 98.75 24 HIS B C 1
ATOM 681 O O . HIS B 1 24 ? 6.383 -3.186 -11.18 1 98.75 24 HIS B O 1
ATOM 687 N N . GLY B 1 25 ? 4.945 -2.805 -12.75 1 98.75 25 GLY B N 1
ATOM 688 C CA . GLY B 1 25 ? 5.699 -1.683 -13.281 1 98.75 25 GLY B CA 1
ATOM 689 C C . GLY B 1 25 ? 5.953 -0.595 -12.258 1 98.75 25 GLY B C 1
ATOM 690 O O . GLY B 1 25 ? 7.066 -0.076 -12.156 1 98.75 25 GLY B O 1
ATOM 691 N N . ALA B 1 26 ? 4.945 -0.286 -11.492 1 98.62 26 ALA B N 1
ATOM 692 C CA . ALA B 1 26 ? 5.062 0.755 -10.469 1 98.62 26 ALA B CA 1
ATOM 693 C C . ALA B 1 26 ? 6.051 0.349 -9.383 1 98.62 26 ALA B C 1
ATOM 695 O O . ALA B 1 26 ? 6.922 1.134 -9.008 1 98.62 26 ALA B O 1
ATOM 696 N N . LEU B 1 27 ? 5.91 -0.853 -8.93 1 98.5 27 LEU B N 1
ATOM 697 C CA . LEU B 1 27 ? 6.777 -1.333 -7.859 1 98.5 27 LEU B CA 1
ATOM 698 C C . LEU B 1 27 ? 8.211 -1.479 -8.352 1 98.5 27 LEU B C 1
ATOM 700 O O . LEU B 1 27 ? 9.156 -1.079 -7.656 1 98.5 27 LEU B O 1
ATOM 704 N N . ASN B 1 28 ? 8.367 -2.031 -9.531 1 98.38 28 ASN B N 1
ATOM 705 C CA . ASN B 1 28 ? 9.711 -2.289 -10.055 1 98.38 28 ASN B CA 1
ATOM 706 C C . ASN B 1 28 ? 10.453 -0.99 -10.359 1 98.38 28 ASN B C 1
ATOM 708 O O . ASN B 1 28 ? 11.672 -0.916 -10.195 1 98.38 28 ASN B O 1
ATOM 712 N N . SER B 1 29 ? 9.727 -0.038 -10.789 1 98.38 29 SER B N 1
ATOM 713 C CA . SER B 1 29 ? 10.336 1.25 -11.094 1 98.38 29 SER B CA 1
ATOM 714 C C . SER B 1 29 ? 10.836 1.938 -9.828 1 98.38 29 SER B C 1
ATOM 716 O O . SER B 1 29 ? 11.891 2.57 -9.828 1 98.38 29 SER B O 1
ATOM 718 N N . THR B 1 30 ? 10.109 1.812 -8.789 1 97.81 30 THR B N 1
ATOM 719 C CA . THR B 1 30 ? 10.398 2.535 -7.559 1 97.81 30 THR B CA 1
ATOM 720 C C . THR B 1 30 ? 11.281 1.703 -6.637 1 97.81 30 THR B C 1
ATOM 722 O O . THR B 1 30 ? 12.125 2.246 -5.918 1 97.81 30 THR B O 1
ATOM 725 N N . PHE B 1 31 ? 11.055 0.385 -6.672 1 97.56 31 PHE B N 1
ATOM 726 C CA . PHE B 1 31 ? 11.797 -0.527 -5.812 1 97.56 31 PHE B CA 1
ATOM 727 C C . PHE B 1 31 ? 12.453 -1.628 -6.633 1 97.56 31 PHE B C 1
ATOM 729 O O . PHE B 1 31 ? 12.227 -2.814 -6.387 1 97.56 31 PHE B O 1
ATOM 736 N N . PRO B 1 32 ? 13.383 -1.431 -7.508 1 96.88 32 PRO B N 1
ATOM 737 C CA . PRO B 1 32 ? 13.922 -2.42 -8.445 1 96.88 32 PRO B CA 1
ATOM 738 C C . PRO B 1 32 ? 14.664 -3.553 -7.746 1 96.88 32 PRO B C 1
ATOM 740 O O . PRO B 1 32 ? 14.703 -4.676 -8.25 1 96.88 32 PRO B O 1
ATOM 743 N N . ASN B 1 33 ? 15.148 -3.318 -6.496 1 96.62 33 ASN B N 1
ATOM 744 C CA . ASN B 1 33 ? 15.969 -4.328 -5.844 1 96.62 33 ASN B CA 1
ATOM 745 C C . ASN B 1 33 ? 15.195 -5.07 -4.758 1 96.62 33 ASN B C 1
ATOM 747 O O . ASN B 1 33 ? 15.68 -6.055 -4.203 1 96.62 33 ASN B O 1
ATOM 751 N N . SER B 1 34 ? 13.945 -4.637 -4.504 1 96.44 34 SER B N 1
ATOM 752 C CA . SER B 1 34 ? 13.273 -5.227 -3.35 1 96.44 34 SER B CA 1
ATOM 753 C C . SER B 1 34 ? 11.844 -5.621 -3.688 1 96.44 34 SER B C 1
ATOM 755 O O . SER B 1 34 ? 11.219 -6.398 -2.961 1 96.44 34 SER B O 1
ATOM 757 N N . SER B 1 35 ? 11.391 -5.152 -4.766 1 97.81 35 SER B N 1
ATOM 758 C CA . SER B 1 35 ? 10 -5.441 -5.109 1 97.81 35 SER B CA 1
ATOM 759 C C . SER B 1 35 ? 9.844 -6.867 -5.625 1 97.81 35 SER B C 1
ATOM 761 O O . SER B 1 35 ? 10.797 -7.457 -6.141 1 97.81 35 SER B O 1
ATOM 763 N N . PRO B 1 36 ? 8.625 -7.398 -5.48 1 97.56 36 PRO B N 1
ATOM 764 C CA . PRO B 1 36 ? 8.359 -8.727 -6.039 1 97.56 36 PRO B CA 1
ATOM 765 C C . PRO B 1 36 ? 8.453 -8.758 -7.562 1 97.56 36 PRO B C 1
ATOM 767 O O . PRO B 1 36 ? 8.094 -7.781 -8.227 1 97.56 36 PRO B O 1
ATOM 770 N N . GLY B 1 37 ? 8.914 -9.844 -8.062 1 98.31 37 GLY B N 1
ATOM 771 C CA . GLY B 1 37 ? 8.938 -10.039 -9.508 1 98.31 37 GLY B CA 1
ATOM 772 C C . GLY B 1 37 ? 7.559 -10.25 -10.102 1 98.31 37 GLY B C 1
ATOM 773 O O . GLY B 1 37 ? 6.582 -10.422 -9.367 1 98.31 37 GLY B O 1
ATOM 774 N N . LEU B 1 38 ? 7.492 -10.25 -11.359 1 98.5 38 LEU B N 1
ATOM 775 C CA . LEU B 1 38 ? 6.227 -10.406 -12.07 1 98.5 38 LEU B CA 1
ATOM 776 C C . LEU B 1 38 ? 5.594 -11.758 -11.758 1 98.5 38 LEU B C 1
ATOM 778 O O . LEU B 1 38 ? 4.379 -11.852 -11.578 1 98.5 38 LEU B O 1
ATOM 782 N N . SER B 1 39 ? 6.336 -12.789 -11.68 1 98.38 39 SER B N 1
ATOM 783 C CA . SER B 1 39 ? 5.816 -14.125 -11.391 1 98.38 39 SER B CA 1
ATOM 784 C C . SER B 1 39 ? 5.152 -14.172 -10.023 1 98.38 39 SER B C 1
ATOM 786 O O . SER B 1 39 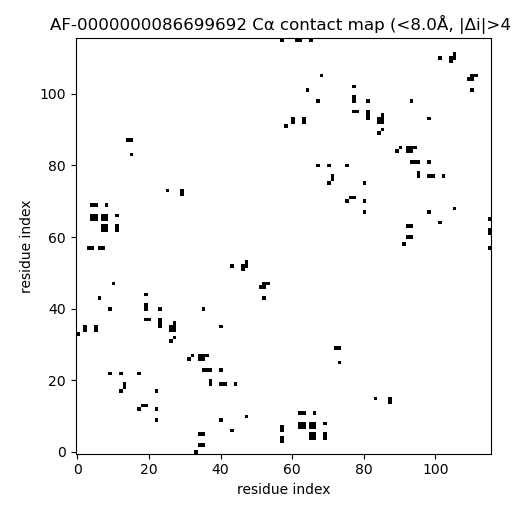? 4.121 -14.828 -9.852 1 98.38 39 SER B O 1
ATOM 788 N N . THR B 1 40 ? 5.742 -13.531 -9.07 1 97.06 40 THR B N 1
ATOM 789 C CA . THR B 1 40 ? 5.199 -13.484 -7.719 1 97.06 40 THR B CA 1
ATOM 790 C C . THR B 1 40 ? 3.861 -12.758 -7.695 1 97.06 40 THR B C 1
ATOM 792 O O . THR B 1 40 ? 2.898 -13.227 -7.086 1 97.06 40 THR B O 1
ATOM 795 N N . ILE B 1 41 ? 3.771 -11.711 -8.406 1 98 41 ILE B N 1
ATOM 796 C CA . ILE B 1 41 ? 2.549 -10.922 -8.422 1 98 41 ILE B CA 1
ATOM 797 C C . ILE B 1 41 ? 1.446 -11.68 -9.148 1 98 41 ILE B C 1
ATOM 799 O O . ILE B 1 41 ? 0.284 -11.648 -8.734 1 98 41 ILE B O 1
ATOM 803 N N . LYS B 1 42 ? 1.787 -12.367 -10.172 1 98.31 42 LYS B N 1
ATOM 804 C CA . LYS B 1 42 ? 0.817 -13.211 -10.867 1 98.31 42 LYS B CA 1
ATOM 805 C C . LYS B 1 42 ? 0.289 -14.312 -9.953 1 98.31 42 LYS B C 1
ATOM 807 O O . LYS B 1 42 ? -0.896 -14.648 -10 1 98.31 42 LYS B O 1
ATOM 812 N N . ARG B 1 43 ? 1.194 -14.844 -9.156 1 96.75 43 ARG B N 1
ATOM 813 C CA . ARG B 1 43 ? 0.764 -15.859 -8.195 1 96.75 43 ARG B CA 1
ATOM 814 C C . ARG B 1 43 ? -0.207 -15.273 -7.176 1 96.75 43 ARG B C 1
ATOM 816 O O . ARG B 1 43 ? -1.217 -15.898 -6.848 1 96.75 43 ARG B O 1
ATOM 823 N N . TRP B 1 44 ? 0.092 -14.102 -6.676 1 96.56 44 TRP B N 1
ATOM 824 C CA . TRP B 1 44 ? -0.805 -13.438 -5.734 1 96.56 44 TRP B CA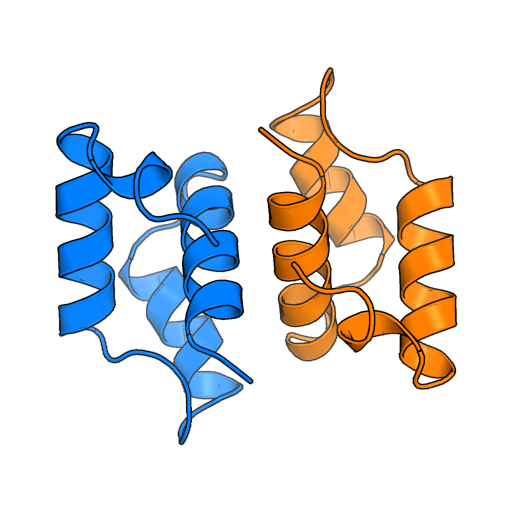 1
ATOM 825 C C . TRP B 1 44 ? -2.17 -13.188 -6.367 1 96.56 44 TRP B C 1
ATOM 827 O O . TRP B 1 44 ? -3.201 -13.312 -5.703 1 96.56 44 TRP B O 1
ATOM 837 N N . LYS B 1 45 ? -2.182 -12.844 -7.625 1 97.38 45 LYS B N 1
ATOM 838 C CA . LYS B 1 45 ? -3.438 -12.641 -8.344 1 97.38 45 LYS B CA 1
ATOM 839 C C . LYS B 1 45 ? -4.23 -13.945 -8.438 1 97.38 45 LYS B C 1
ATOM 841 O O . LYS B 1 45 ? -5.453 -13.945 -8.258 1 97.38 45 LYS B O 1
ATOM 846 N N . MET B 1 46 ? -3.572 -14.961 -8.703 1 96.56 46 MET B N 1
ATOM 847 C CA . MET B 1 46 ? -4.227 -16.266 -8.734 1 96.56 46 MET B CA 1
ATOM 848 C C . MET B 1 46 ? -4.816 -16.609 -7.367 1 96.56 46 MET B C 1
ATOM 850 O O . MET B 1 46 ? -5.945 -17.094 -7.281 1 96.56 46 MET B O 1
ATOM 854 N N . ASP B 1 47 ? -4.074 -16.344 -6.324 1 94.56 47 ASP B N 1
ATOM 855 C CA . ASP B 1 47 ? -4.559 -16.562 -4.965 1 94.56 47 ASP B CA 1
ATOM 856 C C . ASP B 1 47 ? -5.812 -15.742 -4.688 1 94.56 47 ASP B C 1
ATOM 858 O O . ASP B 1 47 ? -6.77 -16.234 -4.086 1 94.56 47 ASP B O 1
ATOM 862 N N . PHE B 1 48 ? -5.754 -14.562 -5.02 1 94.25 48 PHE B N 1
ATOM 863 C CA . PHE B 1 48 ? -6.895 -13.672 -4.855 1 94.25 48 PHE B CA 1
ATOM 864 C C . PHE B 1 48 ? -8.125 -14.219 -5.57 1 94.25 48 PHE B C 1
ATOM 866 O O . PHE B 1 48 ? -9.211 -14.273 -4.996 1 94.25 48 PHE B O 1
ATOM 873 N N . ASP B 1 49 ? -7.91 -14.609 -6.762 1 95.19 49 ASP B N 1
ATOM 874 C CA . ASP B 1 49 ? -9.023 -15.086 -7.578 1 95.19 49 ASP B CA 1
ATOM 875 C C . ASP B 1 49 ? -9.617 -16.375 -7 1 95.19 49 ASP B C 1
ATOM 877 O O . ASP B 1 49 ? -10.812 -16.625 -7.156 1 95.19 49 ASP B O 1
ATOM 881 N N . ASN B 1 50 ? -8.797 -17 -6.301 1 94.44 50 ASN B N 1
ATOM 882 C CA . ASN B 1 50 ? -9.234 -18.266 -5.734 1 94.44 50 ASN B CA 1
ATOM 883 C C . ASN B 1 50 ? -9.695 -18.109 -4.289 1 94.44 50 ASN B C 1
ATOM 885 O O . ASN B 1 50 ? -10.016 -19.094 -3.619 1 94.44 50 ASN B O 1
ATOM 889 N N . GLY B 1 51 ? -9.625 -16.906 -3.811 1 88.81 51 GLY B N 1
ATOM 890 C CA . GLY B 1 51 ? -10.094 -16.625 -2.463 1 88.81 51 GLY B CA 1
ATOM 891 C C . GLY B 1 51 ? -9.086 -16.984 -1.391 1 88.81 51 GLY B C 1
ATOM 892 O O . GLY B 1 51 ? -9.461 -17.25 -0.245 1 88.81 51 GLY B O 1
ATOM 893 N N . ARG B 1 52 ? -7.699 -17.016 -1.608 1 82.62 52 ARG B N 1
ATOM 894 C CA . ARG B 1 52 ? -6.664 -17.484 -0.69 1 82.62 52 ARG B CA 1
ATOM 895 C C . ARG B 1 52 ? -5.824 -16.312 -0.185 1 82.62 52 ARG B C 1
ATOM 897 O O . ARG B 1 52 ? -5.031 -16.469 0.749 1 82.62 52 ARG B O 1
ATOM 904 N N . LEU B 1 53 ? -5.781 -15.25 -0.633 1 65.88 53 LEU B N 1
ATOM 905 C CA . LEU B 1 53 ? -4.824 -14.172 -0.378 1 65.88 53 LEU B CA 1
ATOM 906 C C . LEU B 1 53 ? -4.816 -13.797 1.099 1 65.88 53 LEU B C 1
ATOM 908 O O . LEU B 1 53 ? -3.748 -13.641 1.697 1 65.88 53 LEU B O 1
ATOM 912 N N . LEU B 1 54 ? -5.773 -13.172 1.489 1 57.66 54 LEU B N 1
ATOM 913 C CA . LEU B 1 54 ? -5.809 -12.484 2.773 1 57.66 54 LEU B CA 1
ATOM 914 C C . LEU B 1 54 ? -5.598 -13.461 3.924 1 57.66 54 LEU B C 1
ATOM 916 O O . LEU B 1 54 ? -5.539 -13.062 5.086 1 57.66 54 LEU B O 1
ATOM 920 N N . ARG B 1 55 ? -5.477 -14.672 3.648 1 52.97 55 ARG B N 1
ATOM 921 C CA . ARG B 1 55 ? -5.273 -15.562 4.785 1 52.97 55 ARG B CA 1
ATOM 922 C C . ARG B 1 55 ? -3.867 -15.406 5.355 1 52.97 55 ARG B C 1
ATOM 924 O O . ARG B 1 55 ? -3.594 -15.844 6.477 1 52.97 55 ARG B O 1
ATOM 931 N N . ARG B 1 56 ? -2.977 -15.031 4.539 1 53.34 56 ARG B N 1
ATOM 932 C CA . ARG B 1 56 ? -1.617 -15 5.07 1 53.34 56 ARG B CA 1
ATOM 933 C C . ARG B 1 56 ? -1.365 -13.719 5.852 1 53.34 56 ARG B C 1
ATOM 935 O O . ARG B 1 56 ? -1.826 -12.641 5.457 1 53.34 56 ARG B O 1
ATOM 942 N N . ARG B 1 57 ? -1.398 -13.852 7.219 1 50.53 57 ARG B N 1
ATOM 943 C CA . ARG B 1 57 ? -1.195 -12.805 8.219 1 50.53 57 ARG B CA 1
ATOM 944 C C . ARG B 1 57 ? -0.16 -11.789 7.742 1 50.53 57 ARG B C 1
ATOM 946 O O . ARG B 1 57 ? 0.958 -12.164 7.379 1 50.53 57 ARG B O 1
ATOM 953 N N . LEU B 1 58 ? -0.546 -10.719 7.363 1 38.47 58 LEU B N 1
ATOM 954 C CA . LEU B 1 58 ? 0.381 -9.617 7.145 1 38.47 58 LEU B CA 1
ATOM 955 C C . LEU B 1 58 ? 1.395 -9.523 8.281 1 38.47 58 LEU B C 1
ATOM 957 O O . LEU B 1 58 ? 1.092 -9.883 9.422 1 38.47 58 LEU B O 1
#

Sequence (116 aa):
MDTPYFRSYFLIQIKLAKTVNKIHGALNSTFPNSSPGLSTIKRWKMDFDNGRLLRRRLMDTPYFRSYFLIQIKLAKTVNKIHGALNSTFPNSSPGLSTIKRWKMDFDNGRLLRRRL

Organism: Caligus rogercresseyi (NCBI:txid217165)

pLDDT: mean 91.64, std 13.67, range [38.47, 98.81]

Radius of gyration: 13.5 Å; Cα contacts (8 Å, |Δi|>4): 104; chains: 2; bounding box: 33×32×29 Å

Nearest PDB structures (foldseek):
  7s03-assembly1_A-2  TM=8.432E-01  e=8.057E-02  Homo sapiens
  3hot-assembly1_A  TM=8.817E-01  e=1.297E-01  Drosophila mauritiana
  3hot-assembly1_B  TM=8.615E-01  e=1.297E-01  Drosophila mauritiana
  5hoo-assembly1_B  TM=8.769E-01  e=2.235E-01  Drosophila mauritiana
  2mp8-assembly1_A  TM=6.414E-01  e=3.633E+00  Enterococcus faecalis

Foldseek 3Di:
DDPVVLLVVLVVVVVVVDDLVVSQVVCCVVPVPHHDDSVVSVVSVVCVVVVRSVVPDD/DDPVVLLVVLVVVVVVVDDLVVSQVVCCVVPVPHHDDSVVSVVLVVCVVVVRRVVPDD

Solvent-accessible surface area (backbone atoms only — not comparable to full-atom values): 6777 Å² total; per-residue (Å²): 126,60,70,52,40,53,53,31,30,47,54,53,38,49,73,70,68,50,50,70,66,58,55,39,50,55,39,41,71,74,32,71,90,62,46,76,53,65,68,55,52,52,49,50,50,52,29,47,77,69,72,49,46,87,69,61,77,97,127,60,71,55,40,54,53,31,31,49,54,52,37,50,72,70,68,50,51,70,67,56,54,39,50,55,40,40,71,74,32,69,89,63,44,75,52,66,69,56,52,53,50,51,50,51,29,46,76,68,72,52,47,83,69,59,78,97